Protein AF-A0ABD0R6L6-F1 (afdb_monomer)

pLDDT: mean 89.8, std 5.46, range [70.19, 97.31]

Organism: Cirrhinus mrigala (NCBI:txid683832)

Solvent-accessible surface area (backbone atoms only — not comparable to full-atom values): 5749 Å² total; per-residue (Å²): 141,85,82,57,86,93,69,73,55,100,81,52,72,54,48,74,49,81,56,98,90,49,72,49,74,50,57,85,67,89,80,90,85,81,93,80,87,81,76,92,56,98,76,74,82,79,70,64,36,81,49,78,49,64,70,94,70,76,84,73,92,74,85,69,74,46,78,41,88,38,66,66,54,89,70,72,83,112

InterPro domains:
  IPR033772 UPA domain [PF17217] (45-78)

Foldseek 3Di:
DDDDQPPDDPPDQWHWDDDPADIDIGGPDDDDDDDDDDDPDPDDDFDWDWDKDWDPDDDDDDTDIDIDTGHPHPPGVD

Radius of gyration: 19.59 Å; Cα contacts (8 Å, |Δi|>4): 63; chains: 1; bounding box: 44×26×52 Å

Secondary structure (DSSP, 8-state):
----TT---TT-SEEEEE-SS-EEEEESS-----------SSS----EEEEEE--SS--SS----EEEEEESSTTTT-

Mean predicted aligned error: 5.72 Å

Structure (mmCIF, N/CA/C/O backbone):
data_AF-A0ABD0R6L6-F1
#
_entry.id   AF-A0ABD0R6L6-F1
#
loop_
_atom_site.group_PDB
_atom_site.id
_atom_site.type_symbol
_atom_site.label_atom_id
_atom_site.label_alt_id
_atom_site.label_comp_id
_atom_site.label_asym_id
_atom_site.label_entity_id
_atom_site.label_seq_id
_atom_site.pdbx_PDB_ins_code
_atom_site.Cartn_x
_atom_site.Cartn_y
_atom_site.Cartn_z
_atom_site.occupancy
_atom_site.B_iso_or_equiv
_atom_site.auth_seq_id
_atom_site.auth_comp_id
_atom_site.auth_asym_id
_atom_site.auth_atom_id
_atom_site.pdbx_PDB_model_num
ATOM 1 N N . ASP A 1 1 ? -3.155 -3.444 20.010 1.00 75.38 1 ASP A N 1
ATOM 2 C CA . ASP A 1 1 ? -4.573 -3.785 19.798 1.00 75.38 1 ASP A CA 1
ATOM 3 C C . ASP A 1 1 ? -4.906 -3.832 18.324 1.00 75.38 1 ASP A C 1
ATOM 5 O O . ASP A 1 1 ? -4.244 -3.163 17.537 1.00 75.38 1 ASP A O 1
ATOM 9 N N . VAL A 1 2 ? -5.878 -4.664 17.957 1.00 83.69 2 VAL A N 1
ATOM 10 C CA . VAL A 1 2 ? -6.393 -4.783 16.588 1.00 83.69 2 VAL A CA 1
ATOM 11 C C . VAL A 1 2 ? -7.815 -4.247 16.591 1.00 83.69 2 VAL A C 1
ATOM 13 O O . VAL A 1 2 ? -8.614 -4.640 17.436 1.00 83.69 2 VAL A O 1
ATOM 16 N N . VAL A 1 3 ? -8.115 -3.362 15.64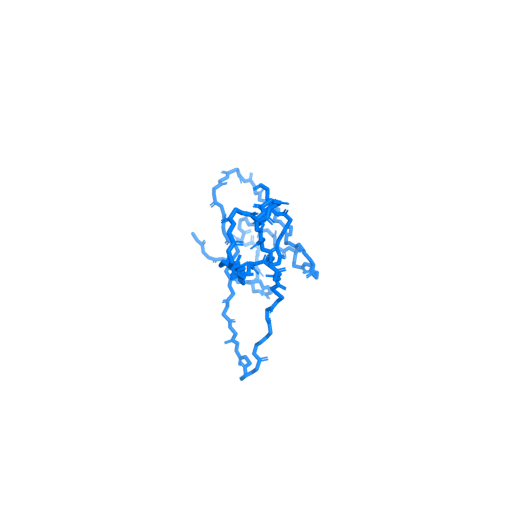6 1.00 88.56 3 VAL A N 1
ATOM 17 C CA . VAL A 1 3 ? -9.471 -2.878 15.386 1.00 88.56 3 VAL A CA 1
ATOM 18 C C . VAL A 1 3 ? -9.920 -3.462 14.057 1.00 88.56 3 VAL A C 1
ATOM 20 O O . VAL A 1 3 ? -9.212 -3.342 13.056 1.00 88.56 3 VAL A O 1
ATOM 23 N N . VAL A 1 4 ? -11.067 -4.136 14.067 1.00 92.00 4 VAL A N 1
ATOM 24 C CA . VAL A 1 4 ? -11.691 -4.682 12.863 1.00 92.00 4 VAL A CA 1
ATOM 25 C C . VAL A 1 4 ? -12.662 -3.635 12.335 1.00 92.00 4 VAL A C 1
ATOM 27 O O . VAL A 1 4 ? -13.588 -3.235 13.036 1.00 92.00 4 VAL A O 1
ATOM 30 N N . VAL A 1 5 ? -12.417 -3.173 11.109 1.00 90.31 5 VAL A N 1
ATOM 31 C CA . VAL A 1 5 ? -13.240 -2.140 10.467 1.00 90.31 5 VAL A CA 1
ATOM 32 C C . VAL A 1 5 ? -14.674 -2.649 10.318 1.00 90.31 5 VAL A C 1
ATOM 34 O O . VAL A 1 5 ? -14.891 -3.704 9.723 1.00 90.31 5 VAL A O 1
ATOM 37 N N . GLY A 1 6 ? -15.640 -1.893 10.834 1.00 87.44 6 GLY A N 1
ATOM 38 C CA . GLY A 1 6 ? -17.058 -2.256 10.871 1.00 87.44 6 GLY A CA 1
ATOM 39 C C . GLY A 1 6 ? -17.504 -2.973 12.151 1.00 87.44 6 GLY A C 1
ATOM 40 O O . GLY A 1 6 ? -18.705 -3.174 12.329 1.00 87.44 6 GLY A O 1
ATOM 41 N N . GLU A 1 7 ? -16.579 -3.337 13.044 1.00 91.25 7 GLU A N 1
ATOM 42 C CA . GLU A 1 7 ? -16.869 -3.931 14.360 1.00 91.25 7 GLU A CA 1
ATOM 43 C C . GLU A 1 7 ? -16.473 -3.000 15.527 1.00 91.25 7 GLU A C 1
ATOM 45 O O . GLU A 1 7 ? -16.335 -3.438 16.674 1.00 91.25 7 GLU A O 1
ATOM 50 N N . GLU A 1 8 ? -16.274 -1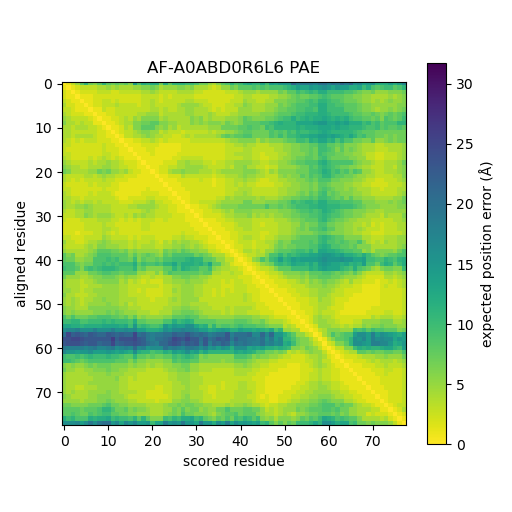.704 15.263 1.00 89.12 8 GLU A N 1
ATOM 51 C CA . GLU A 1 8 ? -15.952 -0.717 16.294 1.00 89.12 8 GLU A CA 1
ATOM 52 C C . GLU A 1 8 ? -17.094 -0.534 17.310 1.00 89.12 8 GLU A C 1
ATOM 54 O O . GLU A 1 8 ? -18.281 -0.669 17.005 1.00 89.12 8 GLU A O 1
ATOM 59 N N . ASN A 1 9 ? -16.741 -0.180 18.548 1.00 88.56 9 ASN A N 1
ATOM 60 C CA . ASN A 1 9 ? -17.699 0.118 19.611 1.00 88.56 9 ASN A CA 1
ATOM 61 C C . ASN A 1 9 ? -17.235 1.306 20.473 1.00 88.56 9 ASN A C 1
ATOM 63 O O . ASN A 1 9 ? -16.184 1.896 20.242 1.00 88.56 9 ASN A O 1
ATOM 67 N N . PHE A 1 10 ? -18.016 1.660 21.498 1.00 86.69 10 PHE A N 1
ATOM 68 C CA . PHE A 1 10 ? -17.757 2.822 22.361 1.00 86.69 10 PHE A CA 1
ATOM 69 C C . PHE A 1 10 ? -16.471 2.737 23.207 1.00 86.69 10 PHE A C 1
ATOM 71 O O . PHE A 1 10 ? -16.111 3.718 23.849 1.00 86.69 10 PHE A O 1
ATOM 78 N N . THR A 1 11 ? -15.800 1.582 23.248 1.00 88.31 11 THR A N 1
ATOM 79 C CA . THR A 1 11 ? -14.504 1.396 23.925 1.00 88.31 11 THR A CA 1
ATOM 80 C C . THR A 1 11 ? -13.317 1.391 22.961 1.00 88.31 11 THR A C 1
ATOM 82 O O . THR A 1 11 ? -12.170 1.362 23.403 1.00 88.31 11 THR A O 1
ATOM 85 N N . THR A 1 12 ? -13.564 1.408 21.648 1.00 90.62 12 THR A N 1
ATOM 86 C CA . THR A 1 12 ? -12.505 1.411 20.638 1.00 90.62 12 THR A CA 1
ATOM 87 C C . THR A 1 12 ? -11.788 2.764 20.645 1.00 90.62 12 THR A C 1
ATOM 89 O O . THR A 1 12 ? -12.405 3.804 20.448 1.00 90.62 12 THR A O 1
ATOM 92 N 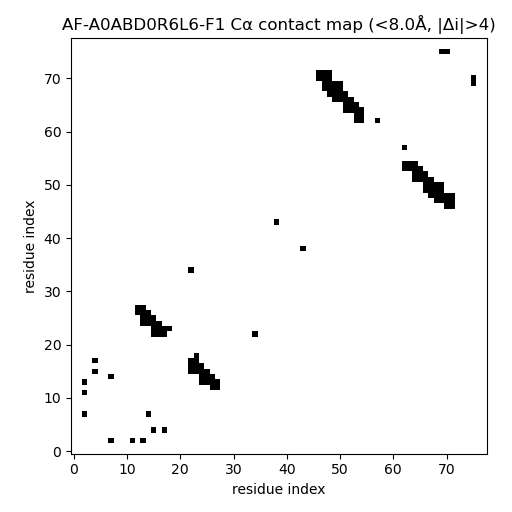N . SER A 1 13 ? -10.468 2.754 20.849 1.00 87.50 13 SER A N 1
ATOM 93 C CA . SER A 1 13 ? -9.626 3.958 20.989 1.00 87.50 13 SER A CA 1
ATOM 94 C C . SER A 1 13 ? -9.286 4.667 19.669 1.00 87.50 13 SER A C 1
ATOM 96 O O . SER A 1 13 ? -8.541 5.655 19.648 1.00 87.50 13 SER A O 1
ATOM 98 N N . CYS A 1 14 ? -9.800 4.157 18.551 1.00 91.12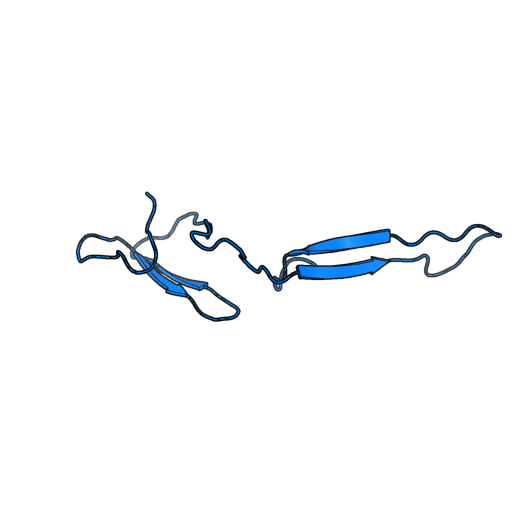 14 CYS A N 1
ATOM 99 C CA . CYS A 1 14 ? -9.704 4.795 17.252 1.00 91.12 14 CYS A CA 1
ATOM 100 C C . CYS A 1 14 ? -10.947 4.530 16.402 1.00 91.12 14 CYS A C 1
ATOM 102 O O . CYS A 1 14 ? -11.652 3.539 16.578 1.00 91.12 14 CYS A O 1
ATOM 104 N N . TYR A 1 15 ? -11.186 5.428 15.455 1.00 90.94 15 TYR A N 1
ATOM 105 C CA . TYR A 1 15 ? -12.199 5.288 14.422 1.00 90.94 15 TYR A CA 1
ATOM 106 C C . TYR A 1 15 ? -11.514 5.191 13.060 1.00 90.94 15 TYR A C 1
ATOM 108 O O . TYR A 1 15 ? -10.621 5.989 12.756 1.00 90.94 15 TYR A O 1
ATOM 116 N N . VAL A 1 16 ? -11.924 4.218 12.245 1.00 92.94 16 VAL A N 1
ATOM 117 C CA . VAL A 1 16 ? -11.325 3.950 10.936 1.00 92.94 16 VAL A CA 1
ATOM 118 C C . VAL A 1 16 ? -12.346 4.215 9.837 1.00 92.94 16 VAL A C 1
ATOM 120 O O . VAL A 1 16 ? -13.361 3.537 9.726 1.00 92.94 16 VAL A O 1
ATOM 123 N N . GLN A 1 17 ? -12.048 5.177 8.968 1.00 93.25 17 GLN A N 1
ATOM 124 C CA . GLN A 1 17 ? -12.806 5.412 7.747 1.00 93.25 17 GLN A CA 1
ATOM 125 C C . GLN A 1 17 ? -12.024 4.875 6.549 1.00 93.25 17 GLN A C 1
ATOM 127 O O . GLN A 1 17 ? -11.042 5.475 6.102 1.00 93.25 17 GLN A O 1
ATOM 132 N N . LEU A 1 18 ? -12.483 3.745 6.014 1.00 92.81 18 LEU A N 1
ATOM 133 C CA . LEU A 1 18 ? -11.924 3.147 4.807 1.00 92.81 18 LEU A CA 1
ATOM 134 C C . LEU A 1 18 ? -12.546 3.793 3.559 1.00 92.81 18 LEU A C 1
ATOM 136 O O . LEU A 1 18 ? -13.751 3.694 3.336 1.00 92.81 18 LEU A O 1
ATOM 140 N N . GLY A 1 19 ? -11.722 4.463 2.757 1.00 91.38 19 GLY A N 1
ATOM 141 C CA . GLY A 1 19 ? -12.075 4.957 1.429 1.00 91.38 19 GLY A CA 1
ATOM 142 C C . GLY A 1 19 ? -11.548 4.047 0.319 1.00 91.38 19 GLY A C 1
ATOM 143 O O . GLY A 1 19 ? -10.904 3.030 0.570 1.00 91.38 19 GLY A O 1
ATOM 144 N N . GLU A 1 20 ? -11.800 4.432 -0.931 1.00 89.50 20 GLU A N 1
ATOM 145 C CA . GLU A 1 20 ? -11.371 3.655 -2.101 1.00 89.50 20 GLU A CA 1
ATOM 146 C C . GLU A 1 20 ? -9.844 3.657 -2.286 1.00 89.50 20 GLU A C 1
ATOM 148 O O . GLU A 1 20 ? -9.256 2.631 -2.635 1.00 89.50 20 GLU A O 1
ATOM 153 N N . GLU A 1 21 ? -9.192 4.796 -2.029 1.00 87.19 21 GLU A N 1
ATOM 154 C CA . GLU A 1 21 ? -7.747 4.988 -2.238 1.00 87.19 21 GLU A CA 1
ATOM 155 C C . GLU A 1 21 ? -6.940 5.223 -0.964 1.00 87.19 21 GLU A C 1
ATOM 157 O O . GLU A 1 21 ? -5.713 5.137 -0.987 1.00 87.19 21 GLU A O 1
ATOM 162 N N . ALA A 1 22 ? -7.610 5.518 0.146 1.00 90.69 22 ALA A N 1
ATOM 163 C CA . ALA A 1 22 ? -6.961 5.861 1.398 1.00 90.69 22 ALA A CA 1
ATOM 164 C C . ALA A 1 22 ? -7.777 5.377 2.596 1.00 90.69 22 ALA A C 1
ATOM 166 O O . ALA A 1 22 ? -8.994 5.215 2.528 1.00 90.69 22 ALA A O 1
ATOM 167 N N . CYS A 1 23 ? -7.082 5.182 3.711 1.00 93.25 23 CYS A N 1
ATOM 168 C CA . CYS A 1 23 ? -7.672 4.902 5.008 1.00 93.25 23 CYS A CA 1
ATOM 169 C C . CYS A 1 23 ? -7.373 6.078 5.936 1.00 93.25 23 CYS A C 1
ATOM 171 O O . CYS A 1 23 ? -6.215 6.475 6.086 1.00 93.25 23 CYS A O 1
ATOM 173 N N . HIS A 1 24 ? -8.416 6.636 6.542 1.00 93.94 24 HIS A N 1
ATOM 174 C CA . HIS A 1 24 ? -8.300 7.717 7.510 1.00 93.94 24 HIS A CA 1
ATOM 175 C C . HIS A 1 24 ? -8.527 7.153 8.908 1.00 93.94 24 HIS A C 1
ATOM 177 O O . HIS A 1 24 ? -9.580 6.582 9.186 1.00 93.94 24 HIS A O 1
ATOM 183 N N . VAL A 1 25 ? -7.539 7.317 9.784 1.00 93.19 25 VAL A N 1
ATOM 184 C CA . VAL A 1 25 ? -7.609 6.851 11.171 1.00 93.19 25 VAL A CA 1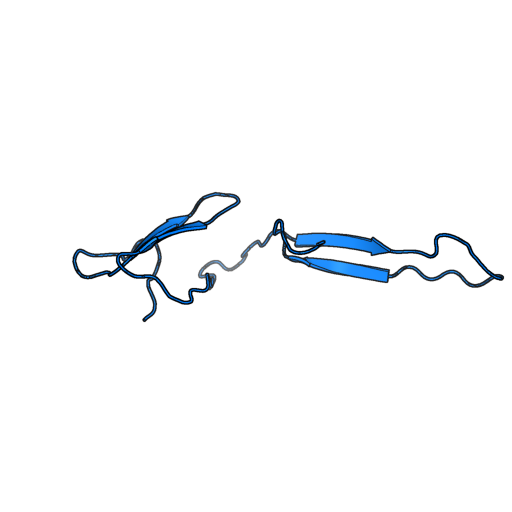
ATOM 185 C C . VAL A 1 25 ? -7.678 8.064 12.089 1.00 93.19 25 VAL A C 1
ATOM 187 O O . VAL A 1 25 ? -6.767 8.890 12.097 1.00 93.19 25 VAL A O 1
ATOM 190 N N . LEU A 1 26 ? -8.756 8.165 12.862 1.00 93.19 26 LEU A N 1
ATOM 191 C CA . LEU A 1 26 ? -8.888 9.119 13.958 1.00 93.19 26 LEU A CA 1
ATOM 192 C C . LEU A 1 26 ? -8.511 8.409 15.258 1.00 93.19 26 LEU A C 1
ATOM 194 O O . LEU A 1 26 ? -9.129 7.406 15.607 1.00 93.19 26 LEU A O 1
ATOM 198 N N . THR A 1 27 ? -7.509 8.914 15.973 1.00 92.56 27 THR A N 1
ATOM 199 C CA . THR A 1 27 ? -7.007 8.314 17.216 1.00 92.56 27 THR A CA 1
ATOM 200 C C . THR A 1 27 ? -6.997 9.344 18.339 1.00 92.56 27 THR A C 1
ATOM 202 O O . THR A 1 27 ? -6.783 10.533 18.102 1.00 92.56 27 THR A O 1
ATOM 205 N N . GLU A 1 28 ? -7.205 8.896 19.577 1.00 91.12 28 GLU A N 1
ATOM 206 C CA . GLU A 1 28 ? -7.099 9.776 20.752 1.00 91.12 28 GLU A CA 1
ATOM 207 C C . GLU A 1 28 ? -5.643 10.094 21.120 1.00 91.12 28 GLU A C 1
ATOM 209 O O . GLU A 1 28 ? -5.347 11.129 21.715 1.00 91.12 28 GLU A O 1
ATOM 214 N N . THR A 1 29 ? -4.717 9.199 20.768 1.00 91.06 29 THR A N 1
ATOM 215 C CA . THR A 1 29 ? -3.285 9.326 21.057 1.00 91.06 29 THR A CA 1
ATOM 216 C C . THR A 1 29 ? -2.447 9.064 19.809 1.00 91.06 29 THR A C 1
ATOM 218 O O . THR A 1 29 ? -2.891 8.408 18.866 1.00 91.06 29 THR A O 1
ATOM 221 N N . LEU A 1 30 ? -1.229 9.609 19.782 1.00 93.38 30 LEU A N 1
ATOM 222 C CA . LEU A 1 30 ? -0.258 9.327 18.725 1.00 93.38 30 LEU A CA 1
ATOM 223 C C . LEU A 1 30 ? 0.381 7.952 18.946 1.00 93.38 30 LEU A C 1
ATOM 225 O O . LEU A 1 30 ? 0.628 7.544 20.080 1.00 93.38 30 LEU A O 1
ATOM 229 N N . GLY A 1 31 ? 0.712 7.268 17.854 1.00 92.44 31 GLY A N 1
ATOM 230 C CA . GLY A 1 31 ? 1.281 5.927 17.896 1.00 92.44 31 GLY A CA 1
ATOM 231 C C . GLY A 1 31 ? 1.733 5.438 16.524 1.00 92.44 31 GLY A C 1
ATOM 232 O O . GLY A 1 31 ? 1.696 6.174 15.539 1.00 92.44 31 GLY A O 1
ATOM 233 N N . SER A 1 32 ? 2.177 4.183 16.470 1.00 93.81 32 SER A N 1
ATOM 234 C CA . SER A 1 32 ? 2.483 3.482 15.220 1.00 93.81 32 SER A CA 1
ATOM 235 C C . SER A 1 32 ? 1.329 2.556 14.861 1.00 93.81 32 SER A C 1
ATOM 237 O O . SER A 1 32 ? 0.940 1.712 15.667 1.00 93.81 32 SER A O 1
ATOM 239 N N . TYR A 1 33 ? 0.809 2.702 13.647 1.00 91.50 33 TYR A N 1
ATOM 240 C CA . TYR A 1 33 ? -0.345 1.955 13.157 1.00 91.50 33 TYR A CA 1
ATOM 241 C C . TYR A 1 33 ? -0.028 1.336 11.799 1.00 91.50 33 TYR A C 1
ATOM 243 O O . TYR A 1 33 ? 0.797 1.851 11.045 1.00 91.50 33 TYR A O 1
ATOM 251 N N . CYS A 1 34 ? -0.697 0.234 11.482 1.00 92.69 34 CYS A N 1
ATOM 252 C CA . CYS A 1 34 ? -0.609 -0.419 10.184 1.00 92.69 34 CYS A CA 1
ATOM 253 C C . CYS A 1 34 ? -2.003 -0.891 9.770 1.00 92.69 34 CYS A C 1
ATOM 255 O O . CYS A 1 34 ? -2.729 -1.456 10.589 1.00 92.69 34 CYS A O 1
ATOM 257 N N . LEU A 1 35 ? -2.362 -0.667 8.504 1.00 92.94 35 LEU A N 1
ATOM 258 C CA . LEU A 1 35 ? -3.572 -1.225 7.914 1.00 92.94 35 LEU A CA 1
ATOM 259 C C . LEU A 1 35 ? -3.255 -2.601 7.326 1.00 92.94 35 LEU A C 1
ATOM 261 O O . LEU A 1 35 ? -2.415 -2.728 6.436 1.00 92.94 35 LEU A O 1
ATOM 265 N N . ILE A 1 36 ? -3.966 -3.616 7.802 1.00 92.25 36 ILE A N 1
ATOM 266 C CA . ILE A 1 36 ? -3.882 -4.990 7.304 1.00 92.25 36 ILE A CA 1
ATOM 267 C C . ILE A 1 36 ? -5.240 -5.424 6.752 1.00 92.25 36 ILE A C 1
ATOM 269 O O . ILE A 1 36 ? -6.272 -4.877 7.131 1.00 92.25 36 ILE A O 1
ATOM 273 N N . GLY A 1 37 ? -5.244 -6.413 5.860 1.00 90.19 37 GLY A N 1
ATOM 274 C CA . GLY A 1 37 ? -6.470 -6.950 5.278 1.00 90.19 37 GLY A CA 1
ATOM 275 C C . GLY A 1 37 ? -6.420 -8.467 5.166 1.00 90.19 37 GLY A C 1
ATOM 276 O O . GLY A 1 37 ? -5.430 -9.025 4.694 1.00 90.19 37 GLY A O 1
ATOM 277 N N . GLN A 1 38 ? -7.505 -9.124 5.570 1.00 90.06 38 GLN A N 1
ATOM 278 C CA . GLN A 1 38 ? -7.751 -10.542 5.333 1.00 90.06 38 GLN A CA 1
ATOM 279 C C . GLN A 1 38 ? -9.033 -10.671 4.516 1.00 90.06 38 GLN A C 1
ATOM 281 O O . GLN A 1 38 ? -10.065 -10.109 4.876 1.00 90.06 38 GLN A O 1
ATOM 286 N N . SER A 1 39 ? -8.977 -11.401 3.404 1.00 87.75 39 SER A N 1
ATOM 287 C CA . SER A 1 39 ? -10.178 -11.638 2.609 1.00 87.75 39 SER A CA 1
ATOM 288 C C . SER A 1 39 ? -10.997 -12.787 3.178 1.00 87.75 39 SER A C 1
ATOM 290 O O . SER A 1 39 ? -10.457 -13.848 3.481 1.00 87.75 39 SER A O 1
ATOM 292 N N . ILE A 1 40 ? -12.308 -12.578 3.249 1.00 85.25 40 ILE A N 1
ATOM 293 C CA . ILE A 1 40 ? -13.311 -13.631 3.456 1.00 85.25 40 ILE A CA 1
ATOM 294 C C . ILE A 1 40 ? -13.926 -14.106 2.129 1.00 85.25 40 ILE A C 1
ATOM 296 O O . ILE A 1 40 ? -14.695 -15.064 2.104 1.00 85.25 40 ILE A O 1
ATOM 300 N N . CYS A 1 41 ? -13.598 -13.433 1.023 1.00 87.25 41 CYS A N 1
ATOM 301 C CA . CYS A 1 41 ? -14.104 -13.747 -0.305 1.00 87.25 41 CYS A CA 1
ATOM 302 C C . CYS A 1 41 ? -13.166 -14.738 -1.011 1.00 87.25 41 CYS A C 1
ATOM 304 O O . CYS A 1 41 ? -11.951 -14.662 -0.837 1.00 87.25 41 CYS A O 1
ATOM 306 N N . PRO A 1 42 ? -13.688 -15.615 -1.884 1.00 86.25 42 PRO A N 1
ATOM 307 C CA . PRO A 1 42 ? -12.857 -16.523 -2.678 1.00 86.25 42 PRO A CA 1
ATOM 308 C C . PRO A 1 42 ? -12.040 -15.805 -3.768 1.00 86.25 42 PRO A C 1
ATOM 310 O O . PRO A 1 42 ? -11.090 -16.375 -4.295 1.00 86.25 42 PRO A O 1
ATOM 313 N N . SER A 1 43 ? -12.392 -14.561 -4.109 1.00 88.94 43 SER A N 1
ATOM 314 C CA . SER A 1 43 ? -11.740 -13.767 -5.157 1.00 88.94 43 SER A CA 1
ATOM 315 C C . SER A 1 43 ? -11.385 -12.350 -4.674 1.00 88.94 43 SER A C 1
ATOM 317 O O . SER A 1 43 ? 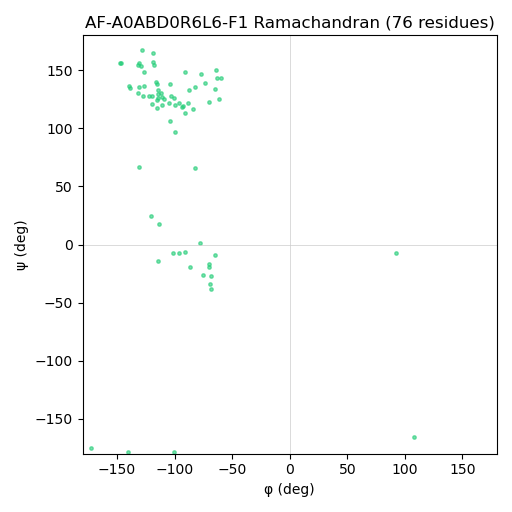-11.993 -11.376 -5.132 1.00 88.94 43 SER A O 1
ATOM 319 N N . PRO A 1 44 ? -10.446 -12.194 -3.723 1.00 89.94 44 PRO A N 1
ATOM 320 C CA . PRO A 1 44 ? -9.955 -10.874 -3.349 1.00 89.94 44 PRO A CA 1
ATOM 321 C C . PRO A 1 44 ? -9.247 -10.192 -4.514 1.00 89.94 44 PRO A C 1
ATOM 323 O O . PRO A 1 44 ? -8.492 -10.825 -5.251 1.00 89.94 44 PRO A O 1
ATOM 326 N N . ALA A 1 45 ? -9.428 -8.879 -4.615 1.00 90.12 45 ALA A N 1
ATOM 327 C CA . ALA A 1 45 ? -8.672 -8.034 -5.524 1.00 90.12 45 ALA A CA 1
ATOM 328 C C . ALA A 1 45 ? -7.842 -7.023 -4.727 1.00 90.12 45 ALA A C 1
ATOM 330 O O . ALA A 1 45 ? -8.314 -6.453 -3.743 1.00 90.12 45 ALA A O 1
ATOM 331 N N . LYS A 1 46 ? -6.607 -6.789 -5.175 1.00 91.31 46 LYS A N 1
ATOM 332 C CA . LYS A 1 46 ? -5.736 -5.712 -4.700 1.00 91.31 46 LYS A CA 1
ATOM 333 C C . LYS A 1 46 ? -5.184 -4.984 -5.918 1.00 91.31 46 LYS A C 1
ATOM 335 O O . LYS A 1 46 ? -4.776 -5.624 -6.887 1.00 91.31 46 LYS A O 1
ATOM 340 N N . ARG A 1 47 ? -5.187 -3.654 -5.872 1.00 92.81 47 ARG A N 1
ATOM 341 C CA . ARG A 1 47 ? -4.571 -2.831 -6.914 1.00 92.81 47 ARG A CA 1
ATOM 342 C C . ARG A 1 47 ? -3.051 -2.889 -6.786 1.00 92.81 47 ARG A C 1
ATOM 344 O O . ARG A 1 47 ? -2.518 -2.860 -5.676 1.00 92.81 47 ARG A O 1
ATOM 351 N N . ILE A 1 48 ? -2.372 -2.982 -7.925 1.00 95.25 48 ILE A N 1
ATOM 352 C CA . ILE A 1 48 ? -0.910 -2.974 -8.018 1.00 95.25 48 ILE A CA 1
ATOM 353 C C . ILE A 1 48 ? -0.465 -1.984 -9.092 1.00 95.25 48 ILE A C 1
ATOM 355 O O . ILE A 1 48 ? -1.191 -1.732 -10.055 1.00 95.25 48 ILE A O 1
ATOM 359 N N . LYS A 1 49 ? 0.754 -1.472 -8.954 1.00 95.00 49 LYS A N 1
ATOM 360 C CA . LYS A 1 49 ? 1.451 -0.696 -9.980 1.00 95.00 49 LYS A CA 1
ATOM 361 C C . LYS A 1 49 ? 2.517 -1.563 -10.639 1.00 95.00 49 LYS A C 1
ATOM 363 O O . LYS A 1 49 ? 3.243 -2.284 -9.960 1.00 95.00 49 LYS A O 1
ATOM 368 N N . LEU A 1 50 ? 2.633 -1.474 -11.962 1.00 96.75 50 LEU A N 1
ATOM 369 C CA . LEU A 1 50 ? 3.768 -2.036 -12.691 1.00 96.75 50 LEU A CA 1
ATOM 370 C C . LEU A 1 50 ? 4.753 -0.916 -13.002 1.00 96.75 50 LEU A C 1
ATOM 372 O O . LEU A 1 50 ? 4.402 0.040 -13.691 1.00 96.75 50 LEU A O 1
ATOM 376 N N . ALA A 1 51 ? 5.980 -1.042 -12.508 1.00 96.12 51 ALA A N 1
ATOM 377 C CA . ALA A 1 51 ? 7.052 -0.109 -12.820 1.00 96.12 51 ALA A CA 1
ATOM 378 C C . ALA A 1 51 ? 8.106 -0.795 -13.684 1.00 96.12 51 ALA A C 1
ATOM 380 O O . ALA A 1 51 ? 8.598 -1.875 -13.351 1.00 96.12 51 ALA A O 1
ATOM 381 N N . VAL A 1 52 ? 8.428 -0.169 -14.812 1.00 96.12 52 VAL A N 1
ATOM 382 C CA . VAL A 1 52 ? 9.308 -0.732 -15.834 1.00 96.12 52 VAL A CA 1
ATOM 383 C C . VAL A 1 52 ? 10.511 0.182 -15.997 1.00 96.12 52 VAL A C 1
ATOM 385 O O . VAL A 1 52 ? 10.361 1.353 -16.335 1.00 96.12 52 VAL A O 1
ATOM 388 N N . PHE A 1 53 ? 11.703 -0.359 -15.765 1.00 95.19 53 PHE A N 1
ATOM 389 C CA . PHE A 1 53 ? 12.956 0.383 -15.845 1.00 95.19 53 PHE A CA 1
ATOM 390 C C . PHE A 1 53 ? 13.892 -0.276 -16.850 1.00 95.19 53 PHE A C 1
ATOM 392 O O . PHE A 1 53 ? 14.173 -1.472 -16.764 1.00 95.19 53 PHE A O 1
ATOM 399 N N . GLY A 1 54 ? 14.396 0.520 -17.787 1.00 92.69 54 GLY A N 1
ATOM 400 C CA . GLY A 1 54 ? 15.400 0.117 -18.766 1.00 92.69 54 GLY A CA 1
ATOM 401 C C . GLY A 1 54 ? 16.579 1.092 -18.777 1.00 92.69 54 GLY A C 1
ATOM 402 O O . GLY A 1 54 ? 16.501 2.167 -18.176 1.00 92.69 54 GLY A O 1
ATOM 403 N N . PRO A 1 55 ? 17.689 0.730 -19.435 1.00 90.44 55 PRO A N 1
ATOM 404 C CA . PRO A 1 55 ? 18.838 1.614 -19.564 1.00 90.44 55 PRO A CA 1
ATOM 405 C C . PRO A 1 55 ? 18.479 2.855 -20.395 1.00 90.44 55 PRO A C 1
ATOM 407 O O . PRO A 1 55 ? 17.885 2.742 -21.465 1.00 90.44 55 PRO A O 1
ATOM 410 N N . VAL A 1 56 ? 18.876 4.039 -19.914 1.00 86.69 56 VAL A N 1
ATOM 411 C CA . VAL A 1 56 ? 18.720 5.319 -20.641 1.00 86.69 56 VAL A CA 1
ATOM 412 C C . VAL A 1 56 ? 19.649 5.377 -21.856 1.00 86.69 56 VAL A C 1
ATOM 414 O O . VAL A 1 56 ? 19.301 5.940 -22.889 1.00 86.69 56 VAL A O 1
ATOM 417 N N . VAL A 1 57 ? 20.830 4.769 -21.735 1.00 82.94 57 VAL A N 1
ATOM 418 C CA . VAL A 1 57 ? 21.808 4.614 -22.812 1.00 82.94 57 VAL A CA 1
ATOM 419 C C . VAL A 1 57 ? 22.251 3.159 -22.834 1.00 82.94 57 VAL A C 1
ATOM 421 O O . VAL A 1 57 ? 22.616 2.598 -21.801 1.00 82.94 57 VAL A O 1
ATOM 424 N N . THR A 1 58 ? 22.219 2.545 -24.008 1.00 75.25 58 THR A N 1
ATOM 425 C CA . THR A 1 58 ? 22.645 1.162 -24.219 1.00 75.25 58 THR A CA 1
ATOM 426 C C . THR A 1 58 ? 24.104 1.127 -24.652 1.00 75.25 58 THR A C 1
ATOM 428 O O . THR A 1 58 ? 24.451 1.665 -25.703 1.00 75.25 58 THR A O 1
ATOM 431 N N . ALA A 1 59 ? 24.962 0.485 -23.861 1.00 70.19 59 ALA A N 1
ATOM 432 C CA . ALA A 1 59 ? 26.337 0.190 -24.248 1.00 70.19 59 ALA A CA 1
ATOM 433 C C . ALA A 1 59 ? 26.418 -1.2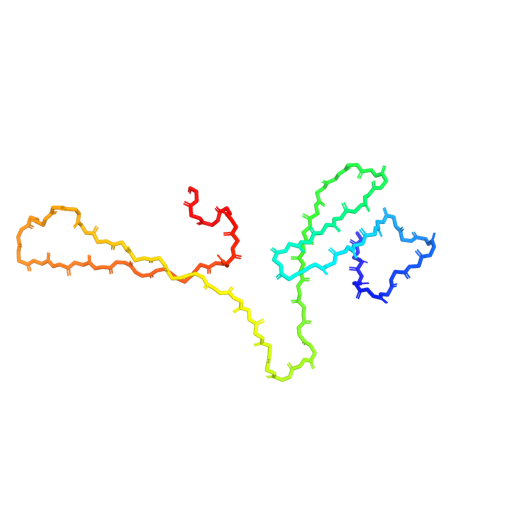73 -24.713 1.00 70.19 59 ALA A C 1
ATOM 435 O O . ALA A 1 59 ? 26.512 -2.177 -23.890 1.00 70.19 59 ALA A O 1
ATOM 436 N N . GLY A 1 60 ? 26.357 -1.506 -26.027 1.00 76.94 60 GLY A N 1
ATOM 437 C CA . GLY A 1 60 ? 26.476 -2.843 -26.628 1.00 76.94 60 GLY A CA 1
ATOM 438 C C . GLY A 1 60 ? 25.170 -3.412 -27.195 1.00 76.94 60 GLY A C 1
ATOM 439 O O . GLY A 1 60 ? 24.214 -2.677 -27.428 1.00 76.94 60 GLY A O 1
ATOM 440 N N . LEU A 1 61 ? 25.170 -4.721 -27.472 1.00 83.50 61 LEU A N 1
ATOM 441 C CA . LEU A 1 61 ? 24.058 -5.462 -28.096 1.00 83.50 61 LEU A CA 1
ATOM 442 C C . LEU A 1 61 ? 23.01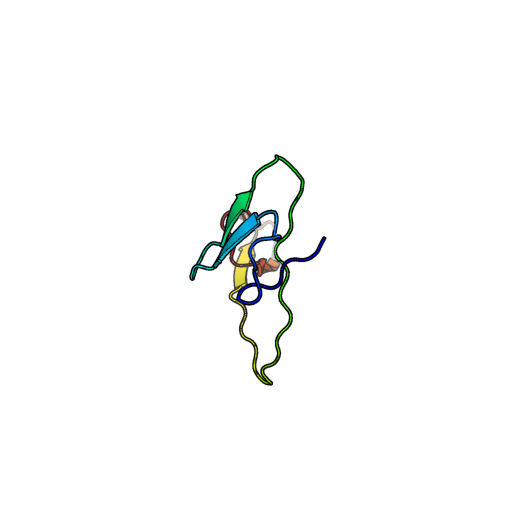5 -5.975 -27.091 1.00 83.50 61 LEU A C 1
ATOM 444 O O . LEU A 1 61 ? 21.889 -6.268 -27.488 1.00 83.50 61 LEU A O 1
ATOM 448 N N . ASP A 1 62 ? 23.374 -6.071 -25.811 1.00 84.31 62 ASP A N 1
ATOM 449 C CA . ASP A 1 62 ? 22.501 -6.630 -24.780 1.00 84.31 62 ASP A CA 1
ATOM 450 C C . ASP A 1 62 ? 21.582 -5.561 -24.175 1.00 84.31 62 ASP A C 1
ATOM 452 O O . ASP A 1 62 ? 22.013 -4.467 -23.798 1.00 84.31 62 ASP A O 1
ATOM 456 N N . TYR A 1 63 ? 20.294 -5.896 -24.057 1.00 87.88 63 TYR A N 1
ATOM 457 C CA . TYR A 1 63 ? 19.257 -5.026 -23.505 1.00 87.88 63 TYR A CA 1
ATOM 458 C C . TYR A 1 63 ? 18.485 -5.747 -22.402 1.00 87.88 63 TYR A C 1
ATOM 460 O O . TYR A 1 63 ? 17.957 -6.840 -22.607 1.00 87.88 63 TYR A O 1
ATOM 468 N N . HIS A 1 64 ? 18.381 -5.117 -21.233 1.00 90.31 64 HIS A N 1
ATOM 469 C CA . HIS A 1 64 ? 17.657 -5.666 -20.092 1.00 90.31 64 HIS A CA 1
ATOM 470 C C . HIS A 1 64 ? 16.625 -4.669 -19.576 1.00 90.31 64 HIS A C 1
ATOM 472 O O . HIS A 1 64 ? 16.920 -3.490 -19.393 1.00 90.31 64 HIS A O 1
ATOM 478 N N . ILE A 1 65 ? 15.430 -5.174 -19.284 1.00 94.56 65 ILE A N 1
ATOM 479 C CA . ILE A 1 65 ? 14.347 -4.426 -18.647 1.00 94.56 65 ILE A CA 1
ATOM 480 C C . ILE A 1 65 ? 14.082 -5.052 -17.281 1.00 94.56 65 ILE A C 1
ATOM 482 O O . ILE A 1 65 ? 14.048 -6.275 -17.146 1.00 94.56 65 ILE A O 1
ATOM 486 N N . ARG A 1 66 ? 13.869 -4.216 -16.267 1.00 96.12 66 ARG A N 1
ATOM 487 C CA . ARG A 1 66 ? 13.392 -4.628 -14.947 1.00 96.12 66 ARG A CA 1
ATOM 488 C C . ARG A 1 66 ? 11.920 -4.277 -14.827 1.00 96.12 66 ARG A C 1
ATOM 490 O O . ARG A 1 66 ? 11.546 -3.131 -15.063 1.00 96.12 66 ARG A O 1
ATOM 497 N N . VAL A 1 67 ? 11.106 -5.256 -14.453 1.00 97.31 67 VAL A N 1
ATOM 498 C CA . VAL A 1 67 ? 9.671 -5.081 -14.218 1.00 97.31 67 VAL A CA 1
ATOM 499 C C . VAL A 1 67 ? 9.399 -5.355 -12.746 1.00 97.31 67 VAL A C 1
ATOM 501 O O . VAL A 1 67 ? 9.749 -6.421 -12.244 1.00 97.31 67 VAL A O 1
ATOM 504 N N . TYR A 1 68 ? 8.787 -4.393 -12.064 1.00 96.94 68 TYR A N 1
ATOM 505 C CA . TYR A 1 68 ? 8.433 -4.479 -10.653 1.00 96.94 68 TYR A CA 1
ATOM 506 C C . TYR A 1 68 ? 6.916 -4.479 -10.498 1.00 96.94 68 TYR A C 1
ATOM 508 O O . TYR A 1 68 ? 6.243 -3.593 -11.025 1.00 96.94 68 TYR A O 1
ATOM 516 N N . CYS A 1 69 ? 6.399 -5.449 -9.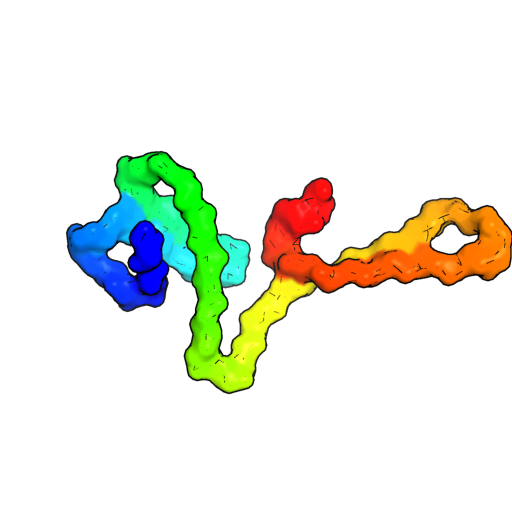745 1.00 96.69 69 CYS A N 1
ATOM 517 C CA . CYS A 1 69 ? 5.032 -5.438 -9.236 1.00 96.69 69 CYS A CA 1
ATOM 518 C C . CYS A 1 69 ? 5.050 -4.767 -7.864 1.00 96.69 69 CYS A C 1
ATOM 520 O O . CYS A 1 69 ? 5.654 -5.285 -6.927 1.00 96.69 69 CYS A O 1
ATOM 522 N N . LEU A 1 70 ? 4.427 -3.604 -7.774 1.00 96.12 70 LEU A N 1
ATOM 523 C CA . LEU A 1 70 ? 4.473 -2.715 -6.625 1.00 96.12 70 LEU A CA 1
ATOM 524 C C . LEU A 1 70 ? 3.077 -2.544 -6.034 1.00 96.12 70 LEU A C 1
ATOM 526 O O . LEU A 1 70 ? 2.075 -2.659 -6.742 1.00 96.12 70 LEU A O 1
ATOM 530 N N . ASP A 1 71 ? 3.009 -2.231 -4.744 1.00 93.50 71 ASP A N 1
ATOM 531 C CA . ASP A 1 71 ? 1.756 -1.801 -4.133 1.00 93.50 71 ASP A CA 1
ATOM 532 C C . ASP A 1 71 ? 1.229 -0.530 -4.817 1.00 93.50 71 ASP A C 1
ATOM 534 O O . ASP A 1 71 ? 1.991 0.346 -5.226 1.00 93.50 71 ASP A O 1
ATOM 538 N N . ASP A 1 72 ? -0.091 -0.420 -4.963 1.00 93.38 72 ASP A N 1
ATOM 539 C CA . ASP A 1 72 ? -0.717 0.796 -5.481 1.00 93.38 72 ASP A CA 1
ATOM 540 C C . ASP A 1 72 ? -0.880 1.846 -4.368 1.00 93.38 72 ASP A C 1
ATOM 542 O O . ASP A 1 72 ? -1.991 2.182 -3.972 1.00 93.38 72 ASP A O 1
ATOM 546 N N . THR A 1 73 ? 0.234 2.364 -3.839 1.00 92.44 73 THR A N 1
ATOM 547 C CA . THR A 1 73 ? 0.224 3.507 -2.908 1.00 92.44 73 THR A CA 1
ATOM 548 C C . THR A 1 73 ? 0.989 4.695 -3.489 1.00 92.44 73 THR A C 1
ATOM 550 O O . THR A 1 73 ? 1.680 4.578 -4.506 1.00 92.44 73 THR A O 1
ATOM 553 N N . GLN A 1 74 ? 0.803 5.889 -2.918 1.00 86.56 74 GLN A N 1
ATOM 554 C CA . GLN A 1 74 ? 1.479 7.101 -3.403 1.00 86.56 74 GLN A CA 1
ATOM 555 C C . GLN A 1 74 ? 2.994 7.067 -3.147 1.00 86.56 74 GLN A C 1
ATOM 557 O O . GLN A 1 74 ? 3.757 7.662 -3.903 1.00 86.56 74 GLN A O 1
ATOM 562 N N . ASP A 1 75 ? 3.436 6.343 -2.118 1.00 87.38 75 ASP A N 1
ATOM 563 C CA . ASP A 1 75 ? 4.833 6.333 -1.676 1.00 87.38 75 ASP A CA 1
ATOM 564 C C . ASP A 1 75 ? 5.688 5.239 -2.331 1.00 87.38 75 ASP A C 1
ATOM 566 O O . ASP A 1 75 ? 6.899 5.216 -2.142 1.00 87.38 75 ASP A O 1
ATOM 570 N N . THR A 1 76 ? 5.096 4.328 -3.113 1.00 87.56 76 THR A N 1
ATOM 571 C CA . THR A 1 76 ? 5.807 3.139 -3.621 1.00 87.56 76 THR A CA 1
ATOM 572 C C . THR A 1 76 ? 6.873 3.439 -4.680 1.00 87.56 76 THR A C 1
ATOM 574 O O . THR A 1 76 ? 7.742 2.608 -4.924 1.00 87.56 76 THR A O 1
ATOM 577 N N . LEU A 1 77 ? 6.805 4.606 -5.326 1.00 82.31 77 LEU A N 1
ATOM 578 C CA . LEU A 1 77 ? 7.726 5.043 -6.386 1.00 82.31 77 LEU A CA 1
ATOM 579 C C . LEU A 1 77 ? 8.468 6.344 -6.034 1.00 82.31 77 LEU A C 1
ATOM 581 O O . LEU A 1 77 ? 8.872 7.080 -6.934 1.00 82.31 77 LEU A O 1
ATOM 585 N N . LYS A 1 78 ? 8.606 6.643 -4.738 1.00 71.56 78 LYS A N 1
ATOM 586 C CA . LYS A 1 78 ? 9.420 7.764 -4.253 1.00 71.56 78 LYS A CA 1
ATOM 587 C C . LYS A 1 78 ? 10.917 7.481 -4.319 1.00 71.56 78 LYS A C 1
ATOM 589 O O . LYS A 1 78 ? 11.312 6.305 -4.163 1.00 71.56 78 LYS A O 1
#

Sequence (78 aa):
DVVVVGEENFTTSCYVQLGEEACHVLTETLGSYCLIGQSICPSPAKRIKLAVFGPVVTAGLDYHIRVYCLDDTQDTLK